Protein AF-A0A662BN45-F1 (afdb_monomer_lite)

Radius of gyration: 26.4 Å; chains: 1; bounding box: 48×46×74 Å

Sequence (103 aa):
MKKIILIFSLFLSITITAQEYIDKPYIQDYADKYELSENLKNAELLQVRSNRNNFINIVSEGKLLQTGNEKLVKDNLYRPFEAMKIVAIDRYKEQLVYLTDVA

Structure (mmCIF, N/CA/C/O backbone):
data_AF-A0A662BN45-F1
#
_entry.id   AF-A0A662BN45-F1
#
loop_
_atom_site.group_PDB
_atom_site.id
_atom_site.type_symbol
_atom_site.label_atom_id
_atom_site.label_alt_id
_atom_site.label_comp_id
_atom_site.label_asym_id
_atom_site.label_entity_id
_atom_site.label_seq_id
_atom_site.pdbx_PDB_ins_code
_atom_site.Cartn_x
_atom_site.Cartn_y
_atom_site.Cartn_z
_atom_site.occupancy
_atom_site.B_iso_or_equiv
_atom_site.auth_seq_id
_atom_site.auth_comp_id
_atom_site.auth_asym_id
_atom_site.auth_atom_id
_atom_site.pdbx_PDB_model_num
ATOM 1 N N . MET A 1 1 ? 30.828 -30.077 -59.316 1.00 59.91 1 MET A N 1
ATOM 2 C CA . MET A 1 1 ? 30.289 -28.732 -58.996 1.00 59.91 1 MET A CA 1
ATOM 3 C C . MET A 1 1 ? 29.161 -28.761 -57.962 1.00 59.91 1 MET A C 1
ATOM 5 O O . MET A 1 1 ? 29.283 -28.069 -56.966 1.00 59.91 1 MET A O 1
ATOM 9 N N . LYS A 1 2 ? 28.122 -29.606 -58.105 1.00 58.62 2 LYS A N 1
ATOM 10 C CA . LYS A 1 2 ? 27.006 -29.708 -57.130 1.00 58.62 2 LYS A CA 1
ATOM 11 C C . LYS A 1 2 ? 27.438 -29.991 -55.675 1.00 58.62 2 LYS A C 1
ATOM 13 O O . LYS A 1 2 ? 26.896 -29.394 -54.757 1.00 58.62 2 LYS A O 1
ATOM 18 N N . LYS A 1 3 ? 28.459 -30.837 -55.470 1.00 59.69 3 LYS A N 1
ATOM 19 C CA . LYS A 1 3 ? 29.009 -31.152 -54.133 1.00 59.69 3 LYS A CA 1
ATOM 20 C C . LYS A 1 3 ? 29.712 -29.962 -53.457 1.00 59.69 3 LYS A C 1
ATOM 22 O O . LYS A 1 3 ? 29.681 -29.865 -52.242 1.00 59.69 3 LYS A O 1
ATOM 27 N N . ILE A 1 4 ? 30.306 -29.052 -54.236 1.00 70.31 4 ILE A N 1
ATOM 28 C CA . ILE A 1 4 ? 31.004 -27.861 -53.713 1.00 70.31 4 ILE A CA 1
ATOM 29 C C . ILE A 1 4 ? 29.986 -26.811 -53.248 1.00 70.31 4 ILE A C 1
ATOM 31 O O . ILE A 1 4 ? 30.155 -26.222 -52.189 1.00 70.31 4 ILE A O 1
ATOM 35 N N . ILE A 1 5 ? 28.888 -26.646 -53.993 1.00 70.75 5 ILE A N 1
ATOM 36 C CA . ILE A 1 5 ? 27.788 -25.732 -53.640 1.00 70.75 5 ILE A CA 1
ATOM 37 C C . ILE A 1 5 ? 27.136 -26.147 -52.312 1.00 70.75 5 ILE A C 1
ATOM 39 O O . ILE A 1 5 ? 26.865 -25.300 -51.469 1.00 70.75 5 ILE A O 1
ATOM 43 N N . LEU A 1 6 ? 26.952 -27.454 -52.105 1.00 65.31 6 LEU A N 1
ATOM 44 C CA . LEU A 1 6 ? 26.344 -28.015 -50.893 1.00 65.31 6 LEU A CA 1
ATOM 45 C C . LEU A 1 6 ? 27.215 -27.800 -49.642 1.00 65.31 6 LEU A C 1
ATOM 47 O O . LEU A 1 6 ? 26.704 -27.522 -48.560 1.00 65.31 6 LEU A O 1
ATOM 51 N N . ILE A 1 7 ? 28.538 -27.875 -49.802 1.00 69.31 7 ILE A N 1
ATOM 52 C CA . ILE A 1 7 ? 29.495 -27.573 -48.730 1.00 69.31 7 ILE A CA 1
ATOM 53 C C . ILE A 1 7 ? 29.468 -26.073 -48.410 1.00 69.31 7 ILE A C 1
ATOM 55 O O . ILE A 1 7 ? 29.414 -25.698 -47.243 1.00 69.31 7 ILE A O 1
ATOM 59 N N . PHE A 1 8 ? 29.422 -25.214 -49.431 1.00 67.94 8 PHE A N 1
ATOM 60 C CA . PHE A 1 8 ? 29.374 -23.764 -49.241 1.00 67.94 8 PHE A CA 1
ATOM 61 C C . PHE A 1 8 ? 28.087 -23.302 -48.535 1.00 67.94 8 PHE A C 1
ATOM 63 O O . PHE A 1 8 ? 28.144 -22.443 -47.658 1.00 67.94 8 PHE A O 1
ATOM 70 N N . SER A 1 9 ? 26.937 -23.919 -48.836 1.00 62.25 9 SER A N 1
ATOM 71 C CA . SER A 1 9 ? 25.684 -23.634 -48.122 1.00 62.25 9 SER A CA 1
ATOM 72 C C . SER A 1 9 ? 25.715 -24.063 -46.653 1.00 62.25 9 SER A C 1
ATOM 74 O O . SER A 1 9 ? 25.113 -23.393 -45.822 1.00 62.25 9 SER A O 1
ATOM 76 N N . LEU A 1 10 ? 26.437 -25.141 -46.320 1.00 62.69 10 LEU A N 1
ATOM 77 C CA . LEU A 1 10 ? 26.543 -25.638 -44.945 1.00 62.69 10 LEU A CA 1
ATOM 78 C C . LEU A 1 10 ? 27.379 -24.699 -44.058 1.00 62.69 10 LEU A C 1
ATOM 80 O O . LEU A 1 10 ? 27.064 -24.510 -42.884 1.00 62.69 10 LEU A O 1
ATOM 84 N N . PHE A 1 11 ? 28.409 -24.066 -44.628 1.00 63.28 11 PHE A N 1
ATOM 85 C CA . PHE A 1 11 ? 29.217 -23.071 -43.918 1.00 63.28 11 PHE A CA 1
ATOM 86 C C . PHE A 1 11 ? 28.461 -21.756 -43.668 1.00 63.28 11 PHE A C 1
ATOM 88 O O . PHE A 1 11 ? 28.692 -21.117 -42.644 1.00 63.28 11 PHE A O 1
ATOM 95 N N . LEU A 1 12 ? 27.516 -21.382 -44.540 1.00 61.22 12 LEU A N 1
ATOM 96 C CA . LEU A 1 12 ? 26.708 -20.166 -44.373 1.00 61.22 12 LEU A CA 1
ATOM 97 C C . LEU A 1 12 ? 25.711 -20.263 -43.202 1.00 61.22 12 LEU A C 1
ATOM 99 O O . LEU A 1 12 ? 25.373 -19.259 -42.588 1.00 61.22 12 LEU A O 1
ATOM 103 N N . SER A 1 13 ? 25.255 -21.470 -42.857 1.00 60.72 13 SER A N 1
ATOM 104 C CA . SER A 1 13 ? 24.335 -21.701 -41.731 1.00 60.72 13 SER A CA 1
ATOM 105 C C . SER A 1 13 ? 24.966 -21.530 -40.342 1.00 60.72 13 SER A C 1
ATOM 107 O O . SER A 1 13 ? 24.236 -21.411 -39.363 1.00 60.72 13 SER A O 1
ATOM 109 N N . ILE A 1 14 ? 26.300 -21.496 -40.235 1.00 62.03 14 ILE A N 1
ATOM 110 C CA . ILE A 1 14 ? 27.010 -21.394 -38.945 1.00 62.03 14 ILE A CA 1
ATOM 111 C C . ILE A 1 14 ? 27.049 -19.936 -38.441 1.00 62.03 14 ILE A C 1
ATOM 113 O O . ILE A 1 14 ? 27.309 -19.691 -37.269 1.00 62.03 14 ILE A O 1
ATOM 117 N N . THR A 1 15 ? 26.739 -18.951 -39.293 1.00 60.72 15 THR A N 1
ATOM 118 C CA . THR A 1 15 ? 26.764 -17.523 -38.924 1.00 60.72 15 THR A CA 1
ATOM 119 C C . THR A 1 15 ? 25.427 -16.989 -38.409 1.00 60.72 15 THR A C 1
ATOM 121 O O . THR A 1 15 ? 25.264 -15.778 -38.280 1.00 60.72 15 THR A O 1
ATOM 124 N N . ILE A 1 16 ? 24.449 -17.855 -38.130 1.00 68.69 16 ILE A N 1
ATOM 125 C CA . ILE A 1 16 ? 23.186 -17.434 -37.519 1.00 68.69 16 ILE A CA 1
ATOM 126 C C . ILE A 1 16 ? 23.438 -17.260 -36.020 1.00 68.69 16 ILE A C 1
ATOM 128 O O . ILE A 1 16 ? 23.414 -18.219 -35.253 1.00 68.69 16 ILE A O 1
ATOM 132 N N . THR A 1 17 ? 23.709 -16.026 -35.601 1.00 69.75 17 THR A N 1
ATOM 133 C CA . THR A 1 17 ? 23.747 -15.665 -34.183 1.00 69.75 17 THR A CA 1
ATOM 134 C C . THR A 1 17 ? 22.334 -15.782 -33.622 1.00 69.75 17 THR A C 1
ATOM 136 O O . THR A 1 17 ? 21.433 -15.057 -34.052 1.00 69.75 17 THR A O 1
ATOM 139 N N . ALA A 1 18 ? 22.117 -16.704 -32.686 1.00 73.62 18 ALA A N 1
ATOM 140 C CA . ALA A 1 18 ? 20.874 -16.745 -31.930 1.00 73.62 18 ALA A CA 1
ATOM 141 C C . ALA A 1 18 ? 20.747 -15.459 -31.098 1.00 73.62 18 ALA A C 1
ATOM 143 O O . ALA A 1 18 ? 21.743 -14.934 -30.601 1.00 73.62 18 ALA A O 1
ATOM 144 N N . GLN A 1 19 ? 19.529 -14.934 -30.958 1.00 77.62 19 GLN A N 1
ATOM 145 C CA . GLN A 1 19 ? 19.279 -13.817 -30.053 1.00 77.62 19 GLN A CA 1
ATOM 146 C C . GLN A 1 19 ? 19.521 -14.297 -28.619 1.00 77.62 19 GLN A C 1
ATOM 148 O O . GLN A 1 19 ? 18.710 -15.036 -28.065 1.00 77.62 19 GLN A O 1
ATOM 153 N N . GLU A 1 20 ? 20.628 -13.875 -28.020 1.00 80.81 20 GLU A N 1
ATOM 154 C CA . GLU A 1 20 ? 20.899 -14.118 -26.608 1.00 80.81 20 GLU A CA 1
ATOM 155 C C . GLU A 1 20 ? 20.175 -13.059 -25.770 1.00 80.81 20 GLU A C 1
ATOM 157 O O . GLU A 1 20 ? 20.229 -11.856 -26.054 1.00 80.81 20 GLU A O 1
ATOM 162 N N . TYR A 1 21 ? 19.441 -13.514 -24.754 1.00 84.31 21 TYR A N 1
ATOM 163 C CA . TYR A 1 21 ? 18.891 -12.636 -23.731 1.00 84.31 21 TYR A CA 1
ATOM 164 C C . TYR A 1 21 ? 19.960 -12.435 -22.661 1.00 84.31 21 TYR A C 1
ATOM 166 O O . TYR A 1 21 ? 20.377 -13.391 -22.010 1.00 84.31 21 TYR A O 1
ATOM 174 N N . ILE A 1 22 ? 20.422 -11.196 -22.514 1.00 88.38 22 ILE A N 1
ATOM 175 C CA . ILE A 1 22 ? 21.370 -10.807 -21.473 1.00 88.38 22 ILE A CA 1
ATOM 176 C C . ILE A 1 22 ? 20.595 -9.994 -20.447 1.00 88.38 22 ILE A C 1
ATOM 178 O O . ILE A 1 22 ? 20.078 -8.919 -20.774 1.00 88.38 22 ILE A O 1
ATOM 182 N N . ASP A 1 23 ? 20.542 -10.499 -19.217 1.00 90.00 23 ASP A N 1
ATOM 183 C CA . ASP A 1 23 ? 20.004 -9.757 -18.085 1.00 90.00 23 ASP A CA 1
ATOM 184 C C . ASP A 1 23 ? 20.765 -8.442 -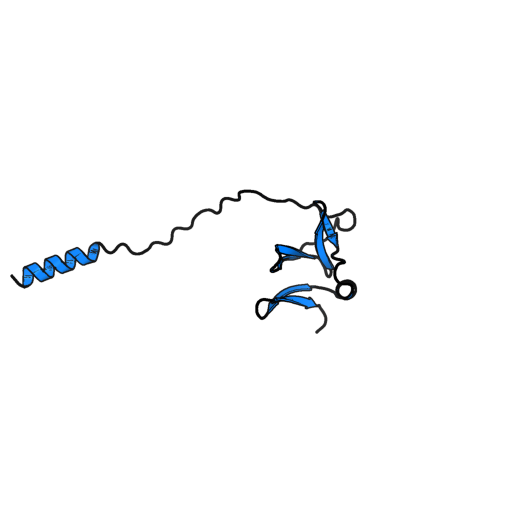17.936 1.00 90.00 23 ASP A C 1
ATOM 186 O O . ASP A 1 23 ? 21.994 -8.409 -17.821 1.00 90.00 23 ASP A O 1
ATOM 190 N N . LYS A 1 24 ? 20.028 -7.334 -17.943 1.00 88.31 24 LYS A N 1
ATOM 191 C CA . LYS A 1 24 ? 20.595 -6.019 -17.663 1.00 88.31 24 LYS A CA 1
ATOM 192 C C . LYS A 1 24 ? 20.321 -5.671 -16.205 1.00 88.31 24 LYS A C 1
ATOM 194 O O . LYS A 1 24 ? 19.175 -5.807 -15.772 1.00 88.31 24 LYS A O 1
ATOM 199 N N . PRO A 1 25 ? 21.325 -5.193 -15.453 1.00 89.19 25 PRO A N 1
ATOM 200 C CA . PRO A 1 25 ? 21.080 -4.701 -14.109 1.00 89.19 25 PRO A CA 1
ATOM 201 C C . PRO A 1 25 ? 20.130 -3.501 -14.170 1.00 89.19 25 PRO A C 1
ATOM 203 O O . PRO A 1 25 ? 20.294 -2.600 -14.995 1.00 89.19 25 PRO A O 1
ATOM 206 N N . TYR A 1 26 ? 19.132 -3.496 -13.289 1.00 87.12 26 TYR A N 1
ATOM 207 C CA . TYR A 1 26 ? 18.267 -2.341 -13.087 1.00 87.12 26 TYR A CA 1
ATOM 208 C C . TYR A 1 26 ? 19.053 -1.251 -12.351 1.00 87.12 26 TYR A C 1
ATOM 210 O O . TYR A 1 26 ? 19.534 -1.475 -11.240 1.00 87.12 26 TYR A O 1
ATOM 218 N N . ILE A 1 27 ? 19.194 -0.082 -12.973 1.00 90.00 27 ILE A N 1
ATOM 219 C CA . ILE A 1 27 ? 19.772 1.109 -12.346 1.00 90.00 27 ILE A CA 1
ATOM 220 C C . ILE A 1 27 ? 18.600 1.959 -11.858 1.00 90.00 27 ILE A C 1
ATOM 222 O O . ILE A 1 27 ? 17.771 2.384 -12.658 1.00 90.00 27 ILE A O 1
ATOM 226 N N . GLN A 1 28 ? 18.504 2.161 -10.544 1.00 87.00 28 GLN A N 1
ATOM 227 C CA . GLN A 1 28 ? 17.478 3.013 -9.954 1.00 87.00 28 GLN A CA 1
ATOM 228 C C . GLN A 1 28 ? 17.928 4.475 -10.005 1.00 87.00 28 GLN A C 1
ATOM 230 O O . GLN A 1 28 ? 18.893 4.836 -9.335 1.00 87.00 28 GLN A O 1
ATOM 235 N N . ASP A 1 29 ? 17.206 5.311 -10.751 1.00 92.19 29 ASP A N 1
ATOM 236 C CA . ASP A 1 29 ? 17.524 6.740 -10.866 1.00 92.19 29 ASP A CA 1
ATOM 237 C C . ASP A 1 29 ? 17.272 7.497 -9.551 1.00 92.19 29 ASP A C 1
ATOM 239 O O . ASP A 1 29 ? 18.105 8.287 -9.110 1.00 92.19 29 ASP A O 1
ATOM 243 N N . TYR A 1 30 ? 16.130 7.250 -8.903 1.00 90.00 30 TYR A N 1
ATOM 244 C CA . TYR A 1 30 ? 15.789 7.837 -7.606 1.00 90.00 30 TYR A CA 1
ATOM 245 C C . TYR A 1 30 ? 14.804 6.961 -6.819 1.00 90.00 30 TYR A C 1
ATOM 247 O O . TYR A 1 30 ? 14.191 6.027 -7.349 1.00 90.00 30 TYR A O 1
ATOM 255 N N . ALA A 1 31 ? 14.682 7.244 -5.522 1.00 88.94 31 ALA A N 1
ATOM 256 C CA . ALA A 1 31 ? 13.766 6.573 -4.610 1.00 88.94 31 ALA A CA 1
ATOM 257 C C . ALA A 1 31 ? 13.132 7.601 -3.672 1.00 88.94 31 ALA A C 1
ATOM 259 O O . ALA A 1 31 ? 13.855 8.326 -2.989 1.00 88.94 31 ALA A O 1
ATOM 260 N N . ASP A 1 32 ? 11.805 7.606 -3.588 1.00 88.62 32 ASP A N 1
ATOM 261 C CA . ASP A 1 32 ? 11.091 8.362 -2.564 1.00 88.62 32 ASP A CA 1
ATOM 262 C C . ASP A 1 32 ? 10.913 7.486 -1.323 1.00 88.62 32 ASP A C 1
ATOM 264 O O . ASP A 1 32 ? 10.398 6.364 -1.393 1.00 88.62 32 ASP A O 1
ATOM 268 N N . LYS A 1 33 ? 11.358 7.991 -0.171 1.00 91.06 33 LYS A N 1
ATOM 269 C CA . LYS A 1 33 ? 11.202 7.312 1.114 1.00 91.06 33 LYS A CA 1
ATOM 270 C C . LYS A 1 33 ? 10.078 7.973 1.897 1.00 91.06 33 LYS A C 1
ATOM 272 O O . LYS A 1 33 ? 10.095 9.180 2.102 1.00 91.06 33 LYS A O 1
ATOM 277 N N . TYR A 1 34 ? 9.147 7.156 2.375 1.00 91.38 34 TYR A N 1
ATOM 278 C CA . TYR A 1 34 ? 8.039 7.601 3.211 1.00 91.38 34 TYR A CA 1
ATOM 279 C C . TYR A 1 34 ? 8.178 7.015 4.609 1.00 91.38 34 TYR A C 1
ATOM 281 O O . TYR A 1 34 ? 8.385 5.811 4.769 1.00 91.38 34 TYR A O 1
ATOM 289 N N . GLU A 1 35 ? 8.047 7.861 5.623 1.00 91.62 35 GLU A N 1
ATOM 290 C CA . GLU A 1 35 ? 8.004 7.414 7.015 1.00 91.62 35 GLU A CA 1
ATOM 291 C C . GLU A 1 35 ? 6.570 7.080 7.428 1.00 91.62 35 GLU A C 1
ATOM 293 O O . GLU A 1 35 ? 5.612 7.694 6.959 1.00 91.62 35 GLU A O 1
ATOM 298 N N . LEU A 1 36 ? 6.389 6.121 8.334 1.00 90.38 36 LEU A N 1
ATOM 299 C CA . LEU A 1 36 ? 5.083 5.912 8.956 1.00 90.38 36 LEU A CA 1
ATOM 300 C C . LEU A 1 36 ? 4.701 7.162 9.755 1.00 90.38 36 LEU A C 1
ATOM 302 O O . LEU A 1 36 ? 5.5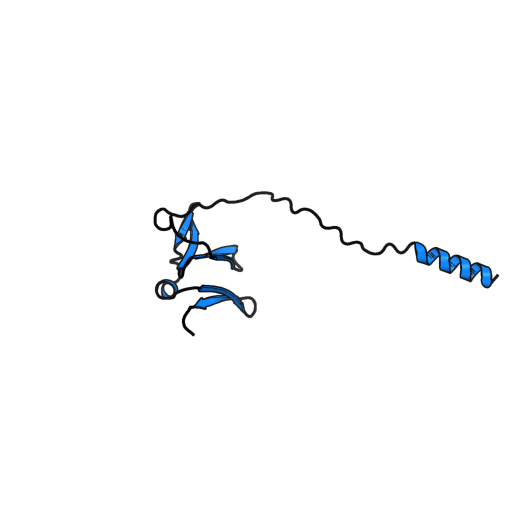13 7.700 10.511 1.00 90.38 36 LEU A O 1
ATOM 306 N N . SER A 1 37 ? 3.460 7.629 9.617 1.00 90.25 37 SER A N 1
ATOM 307 C CA . SER A 1 37 ? 2.961 8.684 10.493 1.00 90.25 37 SER A CA 1
ATOM 308 C C . SER A 1 37 ? 2.943 8.221 11.955 1.00 90.25 37 SER A C 1
ATOM 310 O O . SER A 1 37 ? 2.864 7.033 12.257 1.00 90.25 37 SER A O 1
ATOM 312 N N . GLU A 1 38 ? 2.996 9.170 12.891 1.00 86.69 38 GLU A N 1
ATOM 313 C CA . GLU A 1 38 ? 3.091 8.902 14.337 1.00 86.69 38 GLU A CA 1
ATOM 314 C C . GLU A 1 38 ? 2.022 7.924 14.861 1.00 86.69 38 GLU A C 1
ATOM 316 O O . GLU A 1 38 ? 2.298 7.065 15.695 1.00 86.69 38 GLU A O 1
ATOM 321 N N . ASN A 1 39 ? 0.807 8.000 14.317 1.00 85.12 39 ASN A N 1
ATOM 322 C CA . ASN A 1 39 ? -0.320 7.121 14.638 1.00 85.12 39 ASN A CA 1
ATOM 323 C C . ASN A 1 39 ? -0.250 5.719 13.994 1.00 85.12 39 ASN A C 1
ATOM 325 O O . ASN A 1 39 ? -1.156 4.915 14.203 1.00 85.12 39 ASN A O 1
ATOM 329 N N . LEU A 1 40 ? 0.789 5.430 13.208 1.00 86.31 40 LEU A N 1
ATOM 330 C CA . LEU A 1 40 ? 1.012 4.176 12.483 1.00 86.31 40 LEU A CA 1
ATOM 331 C C . LEU A 1 40 ? 2.376 3.542 12.809 1.00 86.31 40 LEU A C 1
ATOM 333 O O . LEU A 1 40 ? 2.803 2.641 12.101 1.00 86.31 40 LEU A O 1
ATOM 337 N N . LYS A 1 41 ? 3.063 3.966 13.880 1.00 80.19 41 LYS A N 1
ATOM 338 C CA . LYS A 1 41 ? 4.437 3.529 14.216 1.00 80.19 41 LYS A CA 1
ATOM 339 C C . LYS A 1 41 ? 4.667 2.013 14.305 1.00 80.19 41 LYS A C 1
ATOM 341 O O . LYS A 1 41 ? 5.794 1.578 14.112 1.00 80.19 41 LYS A O 1
ATOM 346 N N . ASN A 1 42 ? 3.621 1.228 14.559 1.00 84.44 42 ASN A N 1
ATOM 347 C CA . ASN A 1 42 ? 3.686 -0.236 14.653 1.00 84.44 42 ASN A CA 1
ATOM 348 C C . ASN A 1 42 ? 2.933 -0.937 13.512 1.00 84.44 42 ASN A C 1
ATOM 350 O O . ASN A 1 42 ? 2.567 -2.098 13.643 1.00 84.44 42 ASN A O 1
ATOM 354 N N . ALA A 1 43 ? 2.618 -0.220 12.435 1.00 87.62 43 ALA A N 1
ATOM 355 C CA . ALA A 1 43 ? 1.859 -0.763 11.323 1.00 87.62 43 ALA A CA 1
ATOM 356 C C . ALA A 1 43 ? 2.737 -1.711 10.489 1.00 87.62 43 ALA A C 1
ATOM 358 O O . ALA A 1 43 ? 3.767 -1.298 9.954 1.00 87.62 43 ALA A O 1
ATOM 359 N N . GLU A 1 44 ? 2.324 -2.972 10.351 1.00 91.25 44 GLU A N 1
ATOM 360 C CA . GLU A 1 44 ? 2.968 -3.913 9.434 1.00 91.25 44 GLU A CA 1
ATOM 361 C C . GLU A 1 44 ? 2.513 -3.627 7.999 1.00 91.25 44 GLU A C 1
ATOM 363 O O . GLU A 1 44 ? 1.317 -3.486 7.731 1.00 91.25 44 GLU A O 1
ATOM 368 N N . LEU A 1 45 ? 3.457 -3.512 7.064 1.00 93.12 45 LEU A N 1
ATOM 369 C CA . LEU A 1 45 ? 3.164 -3.271 5.652 1.00 93.12 45 LEU A CA 1
ATOM 370 C C . LEU A 1 45 ? 3.114 -4.609 4.914 1.00 93.12 45 LEU A C 1
ATOM 372 O O . LEU A 1 45 ? 4.134 -5.273 4.756 1.00 93.12 45 LEU A O 1
ATOM 376 N N . LEU A 1 46 ? 1.928 -4.988 4.446 1.00 95.19 46 LEU A N 1
ATOM 377 C CA . LEU A 1 46 ? 1.674 -6.310 3.871 1.00 95.19 46 LEU A CA 1
ATOM 378 C C . LEU A 1 46 ? 1.818 -6.316 2.349 1.00 95.19 46 LEU A C 1
ATOM 380 O O . LEU A 1 46 ? 2.309 -7.277 1.758 1.00 95.19 46 LEU A O 1
ATOM 384 N N . GLN A 1 47 ? 1.366 -5.249 1.689 1.00 95.94 47 GLN A N 1
ATOM 385 C CA . GLN A 1 47 ? 1.335 -5.202 0.233 1.00 95.94 47 GLN A CA 1
ATOM 386 C C . GLN A 1 47 ? 1.383 -3.771 -0.286 1.00 95.94 47 GLN A C 1
ATOM 388 O O . GLN A 1 47 ? 0.767 -2.882 0.289 1.00 95.94 47 GLN A O 1
ATOM 393 N N . VAL A 1 48 ? 2.054 -3.568 -1.422 1.00 94.19 48 VAL A N 1
ATOM 394 C CA . VAL A 1 48 ? 2.083 -2.291 -2.146 1.00 94.19 48 VAL A CA 1
ATOM 395 C C . VAL A 1 48 ? 1.617 -2.507 -3.583 1.00 94.19 48 VAL A C 1
ATOM 397 O O . VAL A 1 48 ? 2.051 -3.450 -4.260 1.00 94.19 48 VAL A O 1
ATOM 400 N N . ARG A 1 49 ? 0.715 -1.645 -4.058 1.00 93.81 49 ARG A N 1
ATOM 401 C CA . ARG A 1 49 ? 0.211 -1.634 -5.437 1.00 93.81 49 ARG A CA 1
ATOM 402 C C . ARG A 1 49 ? 0.027 -0.206 -5.926 1.00 93.81 49 ARG A C 1
ATOM 404 O O . ARG A 1 49 ? -0.441 0.651 -5.190 1.00 93.81 49 ARG A O 1
ATOM 411 N N . SER A 1 50 ? 0.352 0.032 -7.190 1.00 91.06 50 SER A N 1
ATOM 412 C CA . SER A 1 50 ? 0.029 1.286 -7.867 1.00 91.06 50 SER A CA 1
ATOM 413 C C . SER A 1 50 ? -1.213 1.098 -8.734 1.00 91.06 50 SER A C 1
ATOM 415 O O . SER A 1 50 ? -1.357 0.064 -9.396 1.00 91.06 50 SER A O 1
ATOM 417 N N . ASN A 1 51 ? -2.124 2.070 -8.720 1.00 87.31 51 ASN A N 1
ATOM 418 C CA . ASN A 1 51 ? -3.274 2.076 -9.621 1.00 87.31 51 ASN A CA 1
ATOM 419 C C . ASN A 1 51 ? -2.940 2.755 -10.967 1.00 87.31 51 ASN A C 1
ATOM 421 O O . ASN A 1 51 ? -1.828 3.221 -11.198 1.00 87.31 51 ASN A O 1
ATOM 425 N N . ARG A 1 52 ? -3.920 2.836 -11.878 1.00 88.25 52 ARG A N 1
ATOM 426 C CA . ARG A 1 52 ? -3.741 3.432 -13.220 1.00 88.25 52 ARG A CA 1
ATOM 427 C C . ARG A 1 52 ? -3.407 4.930 -13.218 1.00 88.25 52 ARG A C 1
ATOM 429 O O . ARG A 1 52 ? -2.962 5.441 -14.237 1.00 88.25 52 ARG A O 1
ATOM 436 N N . ASN A 1 53 ? -3.621 5.608 -12.094 1.00 88.12 53 ASN A N 1
ATOM 437 C CA . ASN A 1 53 ? -3.316 7.024 -11.895 1.00 88.12 53 ASN A CA 1
ATOM 438 C C . ASN A 1 53 ? -2.024 7.213 -11.078 1.00 88.12 53 ASN A C 1
ATOM 440 O O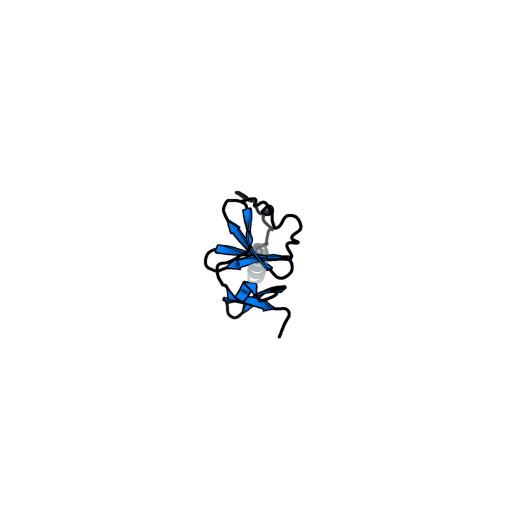 . ASN A 1 53 ? -1.785 8.299 -10.561 1.00 88.12 53 ASN A O 1
ATOM 444 N N . ASN A 1 54 ? -1.213 6.159 -10.935 1.00 87.00 54 ASN A N 1
ATOM 445 C CA . ASN A 1 54 ? 0.013 6.125 -10.139 1.00 87.00 54 ASN A CA 1
ATOM 446 C C . ASN A 1 54 ? -0.176 6.355 -8.629 1.00 87.00 54 ASN A C 1
ATOM 448 O O . ASN A 1 54 ? 0.803 6.593 -7.924 1.00 87.00 54 ASN A O 1
ATOM 452 N N . PHE A 1 55 ? -1.403 6.245 -8.100 1.00 89.12 55 PHE A N 1
ATOM 453 C CA . PHE A 1 55 ? -1.591 6.273 -6.649 1.00 89.12 55 PHE A CA 1
ATOM 454 C C . PHE A 1 55 ? -1.063 4.986 -6.033 1.00 89.12 55 PHE A C 1
ATOM 456 O O . PHE A 1 55 ? -1.534 3.885 -6.347 1.00 89.12 55 PHE A O 1
ATOM 463 N N . ILE A 1 56 ? -0.121 5.151 -5.111 1.00 92.44 56 ILE A N 1
ATOM 464 C CA . ILE A 1 56 ? 0.440 4.069 -4.317 1.00 92.44 56 ILE A CA 1
ATOM 465 C C . ILE A 1 56 ? -0.541 3.743 -3.191 1.00 92.44 56 ILE A C 1
ATOM 467 O O . ILE A 1 56 ? -0.821 4.565 -2.323 1.00 92.44 56 ILE A O 1
ATOM 471 N N . ASN A 1 57 ? -1.054 2.521 -3.233 1.00 93.44 57 ASN A N 1
ATOM 472 C CA . ASN A 1 57 ? -1.942 1.925 -2.252 1.00 93.44 57 ASN A CA 1
ATOM 473 C C . ASN A 1 57 ? -1.141 0.902 -1.447 1.00 93.44 57 ASN A C 1
ATOM 475 O O . ASN A 1 57 ? -0.516 0.009 -2.030 1.00 93.44 57 ASN A O 1
ATOM 479 N N . ILE A 1 58 ? -1.168 1.017 -0.124 1.00 95.25 58 ILE A N 1
ATOM 480 C CA . ILE A 1 58 ? -0.453 0.109 0.770 1.00 95.25 58 ILE A CA 1
ATOM 481 C C . ILE A 1 58 ? -1.446 -0.572 1.707 1.00 95.25 58 ILE A C 1
ATOM 483 O O . ILE A 1 58 ? -2.163 0.092 2.450 1.00 95.25 58 ILE A O 1
ATOM 487 N N . VAL A 1 59 ? -1.478 -1.902 1.693 1.00 95.50 59 VAL A N 1
ATOM 488 C CA . VAL A 1 59 ? -2.232 -2.694 2.669 1.00 95.50 59 VAL A CA 1
ATOM 489 C C . VAL A 1 59 ? -1.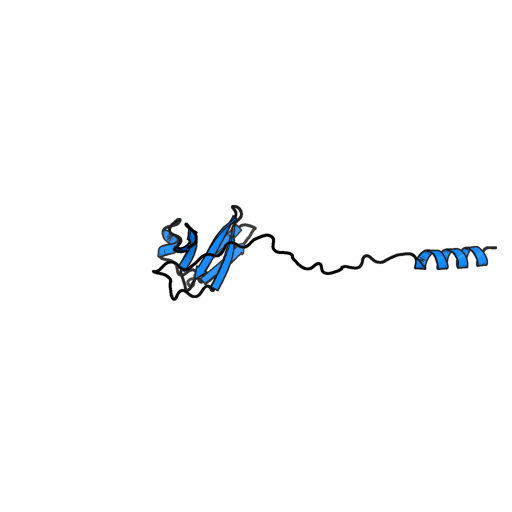400 -2.823 3.935 1.00 95.50 59 VAL A C 1
ATOM 491 O O . VAL A 1 59 ? -0.232 -3.214 3.876 1.00 95.50 59 VAL A O 1
ATOM 494 N N . SER A 1 60 ? -2.011 -2.522 5.076 1.00 93.81 60 SER A N 1
ATOM 495 C CA . SER A 1 60 ? -1.397 -2.662 6.392 1.00 93.81 60 SER A CA 1
ATOM 496 C C . SER A 1 60 ? -2.426 -3.147 7.406 1.00 93.81 60 SER A C 1
ATOM 498 O O . SER A 1 60 ? -3.400 -2.444 7.643 1.00 93.81 60 SER A O 1
ATOM 500 N N . GLU A 1 61 ? -2.240 -4.353 7.955 1.00 88.44 61 GLU A N 1
ATOM 501 C CA . GLU A 1 61 ? -3.102 -5.019 8.957 1.00 88.44 61 GLU A CA 1
ATOM 502 C C . GLU A 1 61 ? -4.574 -4.554 8.984 1.00 88.44 61 GLU A C 1
ATOM 504 O O . GLU A 1 61 ? -5.051 -3.930 9.937 1.00 88.44 61 GLU A O 1
ATOM 509 N N . GLY A 1 62 ? -5.324 -4.848 7.918 1.00 84.25 62 GLY A N 1
ATOM 510 C CA . GLY A 1 62 ? -6.755 -4.536 7.860 1.00 84.25 62 GLY A CA 1
ATOM 511 C C . GLY A 1 62 ? -7.101 -3.086 7.521 1.00 84.25 62 GLY A C 1
ATOM 512 O O . GLY A 1 62 ? -8.268 -2.714 7.586 1.00 84.25 62 GLY A O 1
ATOM 513 N N . LYS A 1 63 ? -6.116 -2.264 7.167 1.00 89.69 63 LYS A N 1
ATOM 514 C CA . LYS A 1 63 ? -6.264 -0.864 6.770 1.00 89.69 63 LYS A CA 1
ATOM 515 C C . LYS A 1 63 ? -5.601 -0.637 5.419 1.00 89.69 63 LYS A C 1
ATOM 517 O O . LYS A 1 63 ? -4.697 -1.365 5.004 1.00 89.69 63 LYS A O 1
ATOM 522 N N . LEU A 1 64 ? -6.032 0.433 4.765 1.00 93.69 64 LEU A N 1
ATOM 523 C CA . LEU A 1 64 ? -5.399 0.953 3.565 1.00 93.69 64 LEU A CA 1
ATOM 524 C C . LEU A 1 64 ? -4.656 2.248 3.907 1.00 93.69 64 LEU A C 1
ATOM 526 O O . LEU A 1 64 ? -5.183 3.105 4.621 1.00 93.69 64 LEU A O 1
ATOM 530 N N . LEU A 1 65 ? -3.426 2.370 3.421 1.00 94.25 65 LEU A N 1
ATOM 531 C CA . LEU A 1 65 ? -2.578 3.547 3.558 1.00 94.25 65 LEU A CA 1
ATOM 532 C C . LEU A 1 65 ? -2.244 4.120 2.176 1.00 94.25 65 LEU A C 1
ATOM 534 O O . LEU A 1 65 ? -2.217 3.401 1.174 1.00 94.25 65 LEU A O 1
ATOM 538 N N . GLN A 1 66 ? -1.924 5.408 2.158 1.00 93.25 66 GLN A N 1
ATOM 539 C CA . GLN A 1 66 ? -1.477 6.155 0.987 1.00 93.25 66 GLN A CA 1
ATOM 540 C C . GLN A 1 66 ? -0.263 7.023 1.332 1.00 93.25 66 GLN A C 1
ATOM 542 O O . GLN A 1 66 ? 0.003 7.323 2.499 1.00 93.25 66 GLN A O 1
ATOM 547 N N . THR A 1 67 ? 0.454 7.463 0.305 1.00 92.25 67 THR A N 1
ATOM 548 C CA . THR A 1 67 ? 1.531 8.448 0.430 1.00 92.25 67 THR A CA 1
ATOM 549 C C . THR A 1 67 ? 0.955 9.861 0.556 1.00 92.25 67 THR A C 1
ATOM 551 O O . THR A 1 67 ? 0.167 10.279 -0.291 1.00 92.25 67 THR A O 1
ATOM 554 N N . GLY A 1 68 ? 1.374 10.630 1.561 1.00 88.69 68 GLY A N 1
ATOM 555 C CA . GLY A 1 68 ? 0.991 12.033 1.727 1.00 88.69 68 GLY A CA 1
ATOM 556 C C . GLY A 1 68 ? 2.001 12.805 2.572 1.00 88.69 68 GLY A C 1
ATOM 557 O O . GLY A 1 68 ? 2.354 12.362 3.659 1.00 88.69 68 GLY A O 1
ATOM 558 N N . ASN A 1 69 ? 2.458 13.964 2.082 1.00 87.88 69 ASN A N 1
ATOM 559 C CA . ASN A 1 69 ? 3.454 14.820 2.750 1.00 87.88 69 ASN A CA 1
ATOM 560 C C . ASN A 1 69 ? 4.663 14.026 3.285 1.00 87.88 69 ASN A C 1
ATOM 562 O O . ASN A 1 69 ? 4.969 14.101 4.474 1.00 87.88 69 ASN A O 1
ATOM 566 N N . GLU A 1 70 ? 5.282 13.208 2.423 1.00 89.12 70 GLU A N 1
ATOM 567 C CA . GLU A 1 70 ? 6.453 12.365 2.754 1.00 89.12 70 GLU A CA 1
ATOM 568 C C . GLU A 1 70 ? 6.201 11.314 3.854 1.00 89.12 70 GLU A C 1
ATOM 570 O O . GLU A 1 70 ? 7.119 10.665 4.354 1.00 89.12 70 GLU A O 1
ATOM 575 N N . LYS A 1 71 ? 4.932 11.084 4.202 1.00 93.12 71 LYS A N 1
ATOM 576 C CA . LYS A 1 71 ? 4.514 10.082 5.178 1.00 93.12 71 LYS A CA 1
ATOM 577 C C . LYS A 1 71 ? 3.535 9.087 4.580 1.00 93.12 71 LYS A C 1
ATOM 579 O O . LYS A 1 71 ? 2.800 9.386 3.640 1.00 93.12 71 LYS A O 1
ATOM 584 N N . LEU A 1 72 ? 3.506 7.895 5.157 1.00 93.62 72 LEU A N 1
ATOM 585 C CA . LEU A 1 72 ? 2.401 6.969 4.990 1.00 93.62 72 LEU A CA 1
ATOM 586 C C . LEU A 1 72 ? 1.308 7.363 5.969 1.00 93.62 72 LEU A C 1
ATOM 588 O O . LEU A 1 72 ? 1.545 7.446 7.173 1.00 93.62 72 LEU A O 1
ATOM 592 N N . VAL A 1 73 ? 0.119 7.615 5.438 1.00 92.69 73 VAL A N 1
ATOM 593 C CA . VAL A 1 73 ? -1.064 8.005 6.205 1.00 92.69 73 VAL A CA 1
ATOM 594 C C . VAL A 1 73 ? -2.215 7.072 5.868 1.00 92.69 73 VAL A C 1
ATOM 596 O O . VAL A 1 73 ? -2.246 6.476 4.793 1.00 92.69 73 VAL A O 1
ATOM 599 N N . LYS A 1 74 ? -3.188 6.954 6.774 1.00 91.62 74 LYS A N 1
ATOM 600 C CA . LYS A 1 74 ? -4.422 6.213 6.495 1.00 91.62 74 LYS A CA 1
ATOM 601 C C . LYS A 1 74 ? -5.117 6.798 5.259 1.00 91.62 74 LYS A C 1
ATOM 603 O O . LYS A 1 74 ? -5.247 8.019 5.140 1.00 91.62 74 LYS A O 1
ATOM 608 N N . ASP A 1 75 ? -5.573 5.925 4.370 1.00 90.50 75 ASP A N 1
ATOM 609 C CA . ASP A 1 75 ? -6.446 6.305 3.268 1.00 90.50 75 ASP A CA 1
ATOM 610 C C . ASP A 1 75 ? -7.850 6.612 3.811 1.00 90.50 75 ASP A C 1
ATOM 612 O O . ASP A 1 75 ? -8.496 5.773 4.442 1.00 90.50 75 ASP A O 1
ATOM 616 N N . ASN A 1 76 ? -8.298 7.845 3.578 1.00 87.75 76 ASN A N 1
ATOM 617 C CA . ASN A 1 76 ? -9.620 8.336 3.960 1.00 87.75 76 ASN A CA 1
ATOM 618 C C . ASN A 1 76 ? -10.418 8.837 2.738 1.00 87.75 76 ASN A C 1
ATOM 620 O O . ASN A 1 76 ? -11.401 9.559 2.899 1.00 87.75 76 ASN A O 1
ATOM 624 N N . LEU A 1 77 ? -9.991 8.501 1.514 1.00 87.25 77 LEU A N 1
ATOM 625 C CA . LEU A 1 77 ? -10.634 8.943 0.273 1.00 87.25 77 LEU A CA 1
ATOM 626 C C . LEU A 1 77 ? -11.999 8.282 0.070 1.00 87.25 77 LEU A C 1
ATOM 628 O O . LEU A 1 77 ? -12.904 8.887 -0.505 1.00 87.25 77 LEU A O 1
ATOM 632 N N . TYR A 1 78 ? -12.166 7.052 0.562 1.00 87.81 78 TYR A N 1
ATOM 633 C CA . TYR A 1 78 ? -13.402 6.294 0.423 1.00 87.81 78 TYR A CA 1
ATOM 634 C C . TYR A 1 78 ? -13.887 5.751 1.768 1.00 87.81 78 TYR A C 1
ATOM 636 O O . TYR A 1 78 ? -13.379 4.762 2.291 1.00 87.81 78 TYR A O 1
ATOM 644 N N . ARG A 1 79 ? -14.917 6.401 2.322 1.00 89.00 79 ARG A N 1
ATOM 645 C CA . ARG A 1 79 ? -15.463 6.100 3.656 1.00 89.00 79 ARG A CA 1
ATOM 646 C C . ARG A 1 79 ? -15.825 4.620 3.882 1.00 89.00 79 ARG A C 1
ATOM 648 O O . ARG A 1 79 ? -15.561 4.137 4.978 1.00 89.00 79 ARG A O 1
ATOM 655 N N . PRO A 1 80 ? -16.385 3.868 2.913 1.00 88.69 80 PRO A N 1
ATOM 656 C CA . PRO A 1 80 ? -16.679 2.451 3.131 1.00 88.69 80 PRO A CA 1
ATOM 657 C C . PRO A 1 80 ? -15.463 1.598 3.510 1.00 88.69 80 PRO A C 1
ATOM 659 O O . PRO A 1 80 ? -15.627 0.646 4.265 1.00 88.69 80 PRO A O 1
ATOM 662 N N . PHE A 1 81 ? -14.248 1.960 3.083 1.00 88.31 81 PHE A N 1
ATOM 663 C CA . PHE A 1 81 ? -13.035 1.232 3.475 1.00 88.31 81 PHE A CA 1
ATOM 664 C C . PHE A 1 81 ? -12.690 1.377 4.957 1.00 88.31 81 PHE A C 1
ATOM 666 O O . PHE A 1 81 ? -11.980 0.535 5.490 1.00 88.31 81 PHE A O 1
ATOM 673 N N . GLU A 1 82 ? -13.213 2.385 5.659 1.00 86.75 82 GLU A N 1
ATOM 674 C CA . GLU A 1 82 ? -12.972 2.524 7.099 1.00 86.75 82 GLU A CA 1
ATOM 675 C C . GLU A 1 82 ? -13.639 1.424 7.927 1.00 86.75 82 GLU A C 1
ATOM 677 O O . GLU A 1 82 ? -13.171 1.116 9.021 1.00 86.75 82 GLU A O 1
ATOM 682 N N . ALA A 1 83 ? -14.732 0.856 7.414 1.00 88.12 83 ALA A N 1
ATOM 683 C CA . ALA A 1 83 ? -15.476 -0.216 8.064 1.00 88.12 83 ALA A CA 1
ATOM 684 C C . ALA A 1 83 ? -15.058 -1.613 7.574 1.00 88.12 83 ALA A C 1
ATOM 686 O O . ALA A 1 83 ? -15.542 -2.611 8.102 1.00 88.12 83 ALA A O 1
ATOM 687 N N . MET A 1 84 ? -14.192 -1.695 6.562 1.00 90.44 84 MET A N 1
ATOM 688 C CA . MET A 1 84 ? -13.769 -2.950 5.946 1.00 90.44 84 MET A CA 1
ATOM 689 C C . MET A 1 84 ? -12.361 -3.317 6.393 1.00 90.44 84 MET A C 1
ATOM 691 O O . MET A 1 84 ? -11.472 -2.469 6.438 1.00 90.44 84 MET A O 1
ATOM 695 N N . LYS A 1 85 ? -12.126 -4.606 6.644 1.00 93.00 85 LYS A N 1
ATOM 696 C CA . LYS A 1 85 ? -10.778 -5.116 6.874 1.00 93.00 85 LYS A CA 1
ATOM 697 C C . LYS A 1 85 ? -10.167 -5.535 5.541 1.00 93.00 85 LYS A C 1
ATOM 699 O O . LYS A 1 85 ? -10.371 -6.654 5.076 1.00 93.00 85 LYS A O 1
ATOM 704 N N . ILE A 1 86 ? -9.428 -4.621 4.916 1.00 93.31 86 ILE A N 1
ATOM 705 C CA . ILE A 1 86 ? -8.731 -4.910 3.657 1.00 93.31 86 ILE A CA 1
ATOM 706 C C . ILE A 1 86 ? -7.537 -5.825 3.945 1.00 93.31 86 ILE A C 1
ATOM 708 O O . ILE A 1 86 ? -6.640 -5.458 4.704 1.00 93.31 86 ILE A O 1
ATOM 712 N N . VAL A 1 87 ? -7.527 -7.012 3.340 1.00 94.81 87 VAL A N 1
ATOM 713 C CA . VAL A 1 87 ? -6.469 -8.020 3.532 1.00 94.81 87 VAL A CA 1
ATOM 714 C C . VAL A 1 87 ? -5.503 -8.090 2.356 1.00 94.81 87 VAL A C 1
ATOM 716 O O . VAL A 1 87 ? -4.353 -8.479 2.538 1.00 94.81 87 VAL A O 1
ATOM 719 N N . ALA A 1 88 ? -5.949 -7.697 1.162 1.00 94.69 88 ALA A N 1
ATOM 720 C CA . ALA A 1 88 ? -5.122 -7.681 -0.034 1.00 94.69 88 ALA A CA 1
ATOM 721 C C . ALA A 1 88 ? -5.699 -6.756 -1.113 1.00 94.69 88 ALA A C 1
ATOM 723 O O . ALA A 1 88 ? -6.870 -6.375 -1.095 1.00 94.69 88 ALA A O 1
ATOM 724 N N . ILE A 1 89 ? -4.852 -6.434 -2.081 1.00 94.75 89 ILE A N 1
ATOM 725 C CA . ILE A 1 89 ? -5.183 -5.749 -3.322 1.00 94.75 89 ILE A CA 1
ATOM 726 C C . ILE A 1 89 ? -4.791 -6.657 -4.482 1.00 94.75 89 ILE A C 1
ATOM 728 O O . ILE A 1 89 ? -3.660 -7.146 -4.543 1.00 94.75 89 ILE A O 1
ATOM 732 N N . ASP A 1 90 ? -5.684 -6.816 -5.449 1.00 94.31 90 ASP A N 1
ATOM 733 C CA . ASP A 1 90 ? -5.392 -7.567 -6.665 1.00 94.31 90 ASP A CA 1
ATOM 734 C C . ASP A 1 90 ? -5.881 -6.835 -7.917 1.00 94.31 90 ASP A C 1
ATOM 736 O O . ASP A 1 90 ? -6.412 -5.722 -7.858 1.00 94.31 90 ASP A O 1
ATOM 740 N N . ARG A 1 91 ? -5.662 -7.448 -9.076 1.00 92.88 91 ARG A N 1
ATOM 741 C CA . ARG A 1 91 ? -6.155 -6.990 -10.361 1.00 92.88 91 ARG A CA 1
ATOM 742 C C . ARG A 1 91 ? -7.212 -7.955 -10.878 1.00 92.88 91 ARG A C 1
ATOM 744 O O . ARG A 1 91 ? -6.950 -9.135 -11.081 1.00 92.88 91 ARG A O 1
ATOM 751 N N . TYR A 1 92 ? -8.382 -7.423 -11.203 1.00 93.62 92 TYR A N 1
ATOM 752 C CA . TYR A 1 92 ? -9.422 -8.147 -11.921 1.00 93.62 92 TYR A CA 1
ATOM 753 C C . TYR A 1 92 ? -9.884 -7.320 -13.117 1.00 93.62 92 TYR A C 1
ATOM 755 O O . TYR A 1 92 ? -10.262 -6.161 -12.962 1.00 93.62 92 TYR A O 1
ATOM 763 N N . LYS A 1 93 ? -9.835 -7.902 -14.323 1.00 93.38 93 LYS A N 1
ATOM 764 C CA . LYS A 1 93 ? -10.209 -7.228 -15.585 1.00 93.38 93 LYS A CA 1
ATOM 765 C C . LYS A 1 93 ? -9.549 -5.848 -15.754 1.00 93.38 93 LYS A C 1
ATOM 767 O O . LYS A 1 93 ? -10.220 -4.866 -16.060 1.00 93.38 93 LYS A O 1
ATOM 772 N N . GLU A 1 94 ? -8.237 -5.773 -15.524 1.00 86.69 94 GLU A N 1
ATOM 773 C CA . GLU A 1 94 ? -7.449 -4.525 -15.580 1.00 86.69 94 GLU A CA 1
ATOM 774 C C . GLU A 1 94 ? -7.871 -3.425 -14.592 1.00 86.69 94 GLU A C 1
ATOM 776 O O . GLU A 1 94 ? -7.476 -2.264 -14.725 1.00 86.69 94 GLU A O 1
ATOM 781 N N . GLN A 1 95 ? -8.645 -3.779 -13.567 1.00 87.25 95 GLN A N 1
ATOM 782 C CA . GLN A 1 95 ? -9.032 -2.882 -12.488 1.00 87.25 95 GLN A CA 1
ATOM 783 C C . GLN A 1 95 ? -8.464 -3.374 -11.168 1.00 87.25 95 GLN A C 1
ATOM 785 O O . GLN A 1 95 ? -8.328 -4.575 -10.937 1.00 87.25 95 GLN A O 1
ATOM 790 N N . LEU A 1 96 ? -8.108 -2.422 -10.315 1.00 91.06 96 LEU A N 1
ATOM 791 C CA . LEU A 1 96 ? -7.633 -2.709 -8.974 1.00 91.06 96 LEU A CA 1
ATOM 792 C C . LEU A 1 96 ? -8.845 -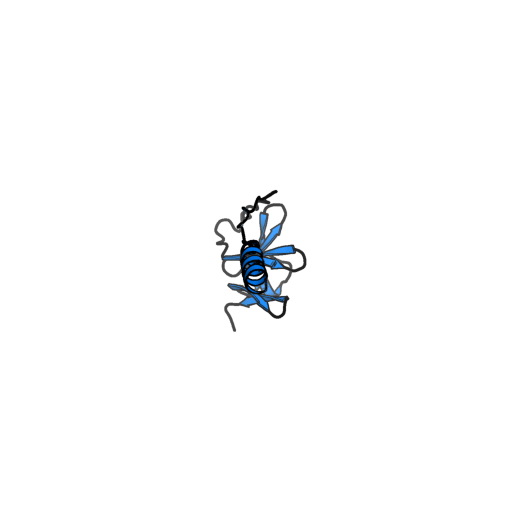3.060 -8.105 1.00 91.06 96 LEU A C 1
ATOM 794 O O . LEU A 1 96 ? -9.817 -2.308 -8.070 1.00 91.06 96 LEU A O 1
ATOM 798 N N . VAL A 1 97 ? -8.792 -4.217 -7.454 1.00 92.88 97 VAL A N 1
ATOM 799 C CA . VAL A 1 97 ? -9.832 -4.714 -6.552 1.00 92.88 97 VAL A CA 1
ATOM 800 C C . VAL A 1 97 ? -9.258 -4.886 -5.155 1.00 92.88 97 VAL A C 1
ATOM 802 O O . VAL A 1 97 ? -8.087 -5.229 -4.992 1.00 92.88 97 VAL A O 1
ATOM 805 N N . TYR A 1 98 ? -10.092 -4.645 -4.150 1.00 92.75 98 TYR A N 1
ATOM 806 C CA . TYR A 1 98 ? -9.735 -4.789 -2.745 1.00 92.75 98 TYR A CA 1
ATOM 807 C C . TYR A 1 98 ? -10.412 -6.041 -2.204 1.00 92.75 98 TYR A C 1
ATOM 809 O O . TYR A 1 98 ? -11.616 -6.220 -2.379 1.00 92.75 98 TYR A O 1
ATOM 817 N N . LEU A 1 99 ? -9.628 -6.911 -1.578 1.00 94.00 99 LEU A N 1
ATOM 818 C CA . LEU A 1 99 ? -10.115 -8.131 -0.952 1.00 94.00 99 LEU A CA 1
ATOM 819 C C . LEU A 1 99 ? -10.316 -7.872 0.539 1.00 94.00 99 LEU A C 1
ATOM 821 O O . LEU A 1 99 ? -9.433 -7.322 1.206 1.00 94.00 99 LEU A O 1
ATOM 825 N N . THR A 1 100 ? -11.478 -8.269 1.045 1.00 93.81 100 THR A N 1
ATOM 826 C CA . THR A 1 100 ? -11.853 -8.188 2.458 1.00 93.81 100 THR A CA 1
ATOM 827 C C . THR A 1 100 ? -11.771 -9.555 3.125 1.00 93.81 100 THR A C 1
ATOM 829 O O . THR A 1 100 ? -11.726 -10.584 2.456 1.00 93.81 1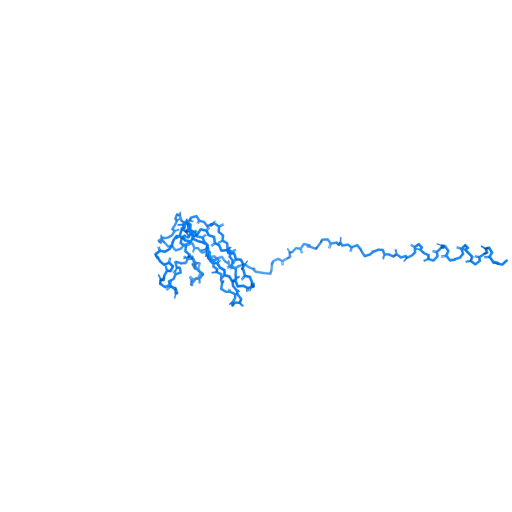00 THR A O 1
ATOM 832 N N . ASP A 1 101 ? -11.724 -9.573 4.454 1.00 91.75 101 ASP A N 1
ATOM 833 C CA . ASP A 1 101 ? -11.760 -10.806 5.250 1.00 91.75 101 ASP A CA 1
ATOM 834 C C . ASP A 1 101 ? -13.133 -11.501 5.248 1.00 91.75 101 ASP A C 1
ATOM 836 O O . ASP A 1 101 ? -13.219 -12.704 5.489 1.00 91.75 101 ASP A O 1
ATOM 840 N N . VAL A 1 102 ? -14.195 -10.750 4.963 1.00 84.88 102 VAL A N 1
ATOM 841 C CA . VAL A 1 102 ? -15.556 -11.250 4.745 1.00 84.88 102 VAL A CA 1
ATOM 842 C C . VAL A 1 102 ? -15.822 -11.478 3.256 1.00 84.88 102 VAL A C 1
ATOM 844 O O . VAL A 1 102 ? -15.415 -10.659 2.427 1.00 84.88 102 VAL A O 1
ATOM 847 N N . ALA A 1 103 ? -16.499 -12.592 2.955 1.00 60.50 103 ALA A N 1
ATOM 848 C CA . ALA A 1 103 ? -16.954 -12.995 1.621 1.00 60.50 103 ALA A CA 1
ATOM 849 C C . ALA A 1 103 ? -18.290 -12.346 1.235 1.00 60.50 103 ALA A C 1
ATOM 851 O O . ALA A 1 103 ? -19.122 -12.125 2.147 1.00 60.50 103 ALA A O 1
#

Secondary structure (DSSP, 8-state):
-HHHHHHHHHHHGGG-------PPPPP-------EEPGGGTT----EEEE-TT--EEEEETBEEEEEETTEEEE--SSGGGGGS-EEEEEEETTEEEEEES--

pLDDT: mean 85.4, std 10.6, range [58.62, 95.94]

Foldseek 3Di:
DVVVVVVVVVVVVVPPDDDDDDDDDDDDPDDQAAAEPPVCNPWDWDDWDAAPVRWIWTQTQQFIWTDDPSYTDGDPVDVVSVVFRFPDWDDDPSGIDTDTPPD